Protein AF-A0A1G3LQ98-F1 (afdb_monomer)

Secondary structure (DSSP, 8-state):
----TT-EEEEEEEEEEEEEEEEETTEEEEEEEEEES-EEEE-STT--EEEEBSEEEEEEEEEEEEE--TTSPPEEEEEEEEE-TTS-EES---EEEEEHHHHHHHHT--SS---B--

Nearest PDB structures (foldseek):
  1q6w-assembly2_C  TM=4.750E-01  e=7.440E+00  Archaeoglobus fulgidus DSM 4304
  7shw-assembly2_B  TM=3.166E-01  e=9.141E+00  Mycolicibacterium smegmatis
  4gej-assembly10_J  TM=1.678E-01  e=1.854E+00  Homo sapiens

Mean predicted aligned error: 6.24 Å

Foldseek 3Di:
DDDDAFDKFKAKFFWAWDWDWDQDPVGIDIDIDIDTDWDWDQPDPVRDIDTEGQAIWIKIKTFHDWDDDPPDAIKTKIFIWIQGRVRDIDDDRDIDIDGPVVVVVVSVYDDDYPDYDD

Radius of gyration: 17.66 Å; Cα contacts (8 Å, |Δi|>4): 246; chains: 1; bounding box: 40×45×48 Å

Solvent-accessible surface area (backbone atoms only — not comparable to full-atom values): 6977 Å² total; per-residue (Å²): 136,88,87,50,73,71,41,72,48,78,26,66,30,48,17,28,75,41,82,45,75,44,83,50,97,94,42,77,45,76,44,80,42,79,42,83,39,70,44,81,42,77,77,49,98,86,72,45,71,42,62,41,30,73,42,59,23,30,40,36,39,35,29,67,41,76,48,66,61,81,93,52,76,43,34,36,29,28,30,50,35,37,25,42,65,89,65,54,72,45,71,67,79,52,83,44,76,44,43,54,70,58,50,53,50,61,66,73,34,74,91,81,66,97,45,73,69,128

Structure (mmCIF, N/CA/C/O backbone):
data_AF-A0A1G3LQ98-F1
#
_entry.id   AF-A0A1G3LQ98-F1
#
loop_
_atom_site.group_PDB
_atom_site.id
_atom_site.type_symbol
_atom_site.label_atom_id
_atom_site.label_alt_id
_atom_site.label_comp_id
_atom_site.label_asym_id
_atom_site.label_entity_id
_atom_site.label_seq_id
_atom_site.pdbx_PDB_ins_code
_atom_site.Cartn_x
_atom_site.Cartn_y
_atom_site.Cartn_z
_atom_site.occupancy
_atom_site.B_iso_or_equiv
_atom_site.auth_seq_id
_atom_site.auth_comp_id
_atom_site.auth_asym_id
_atom_site.auth_atom_id
_atom_site.pdbx_PDB_model_num
ATOM 1 N N . MET A 1 1 ? -15.353 8.752 2.590 1.00 75.81 1 MET A N 1
ATOM 2 C CA . MET A 1 1 ? -14.834 7.369 2.511 1.00 75.81 1 MET A CA 1
ATOM 3 C C . MET A 1 1 ? -15.235 6.606 3.763 1.00 75.81 1 MET A C 1
ATOM 5 O O . MET A 1 1 ? -14.922 7.065 4.858 1.00 75.81 1 MET A O 1
ATOM 9 N N . LYS A 1 2 ? -15.938 5.482 3.602 1.00 83.69 2 LYS A N 1
ATOM 10 C CA . LYS A 1 2 ? -16.321 4.582 4.698 1.00 83.69 2 LYS A CA 1
ATOM 11 C C . LYS A 1 2 ? -15.173 3.592 4.946 1.00 83.69 2 LYS A C 1
ATOM 13 O O . LYS A 1 2 ? -14.622 3.088 3.975 1.00 83.69 2 LYS A O 1
ATOM 18 N N . ILE A 1 3 ? -14.778 3.385 6.202 1.00 92.88 3 ILE A N 1
ATOM 19 C CA . ILE A 1 3 ? -13.747 2.409 6.601 1.00 92.88 3 ILE A CA 1
ATOM 20 C C . ILE A 1 3 ? -14.462 1.371 7.452 1.00 92.88 3 ILE A C 1
ATOM 22 O O . ILE A 1 3 ? -14.937 1.708 8.537 1.00 92.88 3 ILE A O 1
ATOM 26 N N . GLU A 1 4 ? -14.563 0.147 6.951 1.00 96.19 4 GLU A N 1
ATOM 27 C CA . GLU A 1 4 ? -15.300 -0.939 7.597 1.00 96.19 4 GLU A CA 1
ATOM 28 C C . GLU A 1 4 ? -14.446 -2.199 7.608 1.00 96.19 4 GLU A C 1
ATOM 30 O O . GLU A 1 4 ? -13.589 -2.387 6.750 1.00 96.19 4 GLU A O 1
ATOM 35 N N . ILE A 1 5 ? -14.662 -3.070 8.588 1.00 97.38 5 ILE A N 1
ATOM 36 C CA . ILE A 1 5 ? -13.963 -4.354 8.633 1.00 97.38 5 ILE A CA 1
ATOM 37 C C . ILE A 1 5 ? -14.351 -5.163 7.388 1.00 97.38 5 ILE A C 1
ATOM 39 O O . ILE A 1 5 ? -15.529 -5.271 7.057 1.00 97.38 5 ILE A O 1
ATOM 43 N N . GLY A 1 6 ? -13.355 -5.690 6.677 1.00 95.81 6 GLY A N 1
ATOM 44 C CA . GLY A 1 6 ? -13.527 -6.401 5.410 1.00 95.81 6 GLY A CA 1
ATOM 45 C C . GLY A 1 6 ? -13.576 -5.507 4.167 1.00 95.81 6 GLY A C 1
ATOM 46 O O . GLY A 1 6 ? -13.576 -6.035 3.055 1.00 95.81 6 GLY A O 1
ATOM 47 N N . SER A 1 7 ? -13.580 -4.172 4.300 1.00 96.44 7 SER A N 1
ATOM 48 C CA . SER A 1 7 ? -13.590 -3.292 3.127 1.00 96.44 7 SER A CA 1
ATOM 49 C C . SER A 1 7 ? -12.256 -3.338 2.377 1.00 96.44 7 SER A C 1
ATOM 51 O O . SER A 1 7 ? -11.177 -3.304 2.976 1.00 96.44 7 SER A O 1
ATOM 53 N N . ILE A 1 8 ? -12.331 -3.379 1.044 1.00 95.81 8 ILE A N 1
ATOM 54 C CA . ILE A 1 8 ? -11.167 -3.331 0.154 1.00 95.81 8 ILE A CA 1
ATOM 55 C C . ILE A 1 8 ? -11.149 -1.976 -0.544 1.00 95.81 8 ILE A C 1
ATOM 57 O O . ILE A 1 8 ? -12.082 -1.621 -1.261 1.00 95.81 8 ILE A O 1
ATOM 61 N N . HIS A 1 9 ? -10.064 -1.234 -0.364 1.00 95.50 9 HIS A N 1
ATOM 62 C CA . HIS A 1 9 ? -9.806 0.013 -1.068 1.00 95.50 9 HIS A CA 1
ATOM 63 C C . HIS A 1 9 ? -8.765 -0.241 -2.152 1.00 95.50 9 HIS A C 1
ATOM 65 O O . HIS A 1 9 ? -7.663 -0.701 -1.854 1.00 95.50 9 HIS A O 1
ATOM 71 N N . SER A 1 10 ? -9.125 0.044 -3.400 1.00 94.81 10 SER A N 1
ATOM 72 C CA . SER A 1 10 ? -8.225 -0.035 -4.547 1.00 94.81 10 SER A CA 1
ATOM 73 C C . SER A 1 10 ? -7.937 1.379 -5.024 1.00 94.81 10 SER A C 1
ATOM 75 O O . SER A 1 10 ? -8.869 2.108 -5.350 1.00 94.81 10 SER A O 1
ATOM 77 N N . ILE A 1 11 ? -6.668 1.763 -5.030 1.00 94.62 11 ILE A N 1
ATOM 78 C CA . ILE A 1 11 ? -6.227 3.133 -5.290 1.00 94.62 11 ILE A CA 1
ATOM 79 C C . ILE A 1 11 ? -5.206 3.105 -6.413 1.00 94.62 11 ILE A C 1
ATOM 81 O O . ILE A 1 11 ? -4.293 2.287 -6.354 1.00 94.62 11 ILE A O 1
ATOM 85 N N . GLU A 1 12 ? -5.354 3.970 -7.412 1.00 93.88 12 GLU A N 1
ATOM 86 C CA . GLU A 1 12 ? -4.346 4.128 -8.462 1.00 93.88 12 GLU A CA 1
ATOM 87 C C . GLU A 1 12 ? -2.999 4.513 -7.841 1.00 93.88 12 GLU A C 1
ATOM 89 O O . GLU A 1 12 ? -2.932 5.316 -6.903 1.00 93.88 12 GLU A O 1
ATOM 94 N N . TYR A 1 13 ? -1.931 3.867 -8.298 1.00 93.62 13 TYR A N 1
ATOM 95 C CA . TYR A 1 13 ? -0.610 4.027 -7.709 1.00 93.62 13 TYR A CA 1
ATOM 96 C C . TYR A 1 13 ? 0.475 3.972 -8.788 1.00 93.62 13 TYR A C 1
ATOM 98 O O . TYR A 1 13 ? 0.360 3.144 -9.696 1.00 93.62 13 TYR A O 1
ATOM 106 N N . PRO A 1 14 ? 1.519 4.814 -8.697 1.00 93.88 14 PRO A N 1
ATOM 107 C CA . PRO A 1 14 ? 2.613 4.807 -9.658 1.00 93.88 14 PRO A CA 1
ATOM 108 C C . PRO A 1 14 ? 3.518 3.587 -9.480 1.00 93.88 14 PRO A C 1
ATOM 110 O O . PRO A 1 14 ? 3.705 3.094 -8.364 1.00 93.88 14 PRO A O 1
ATOM 113 N N . PHE A 1 15 ? 4.092 3.113 -10.579 1.00 93.56 15 PHE A N 1
ATOM 114 C CA . PHE A 1 15 ? 5.098 2.061 -10.591 1.00 93.56 15 PHE A CA 1
ATOM 115 C C . PHE A 1 15 ? 6.267 2.460 -11.482 1.00 93.56 15 PHE A C 1
ATOM 117 O O . PHE A 1 15 ? 6.105 3.170 -12.477 1.00 93.56 15 PHE A O 1
ATOM 124 N N . VAL A 1 16 ? 7.437 1.942 -11.131 1.00 93.38 16 VAL A N 1
ATOM 125 C CA . VAL A 1 16 ? 8.639 1.988 -11.961 1.00 93.38 16 VAL A CA 1
ATOM 126 C C . VAL A 1 16 ? 9.054 0.577 -12.344 1.00 93.38 16 VAL A C 1
ATOM 128 O O . VAL A 1 16 ? 8.852 -0.369 -11.576 1.00 93.38 16 VAL A O 1
ATOM 131 N N . LEU A 1 17 ? 9.605 0.443 -13.542 1.00 92.56 17 LEU A N 1
ATOM 132 C CA . LEU A 1 17 ? 10.110 -0.807 -14.077 1.00 92.56 17 LEU A CA 1
ATOM 133 C C . LEU A 1 17 ? 11.610 -0.874 -13.800 1.00 92.56 17 LEU A C 1
ATOM 135 O O . LEU A 1 17 ? 12.390 -0.077 -14.323 1.00 92.56 17 LEU A O 1
ATOM 139 N N . GLU A 1 18 ? 12.011 -1.822 -12.962 1.00 91.00 18 GLU A N 1
ATOM 140 C CA . GLU A 1 18 ? 13.402 -1.999 -12.550 1.00 91.00 18 GLU A CA 1
ATOM 141 C C . GLU A 1 18 ? 13.908 -3.382 -12.948 1.00 91.00 18 GLU A C 1
ATOM 143 O O . GLU A 1 18 ? 13.159 -4.362 -12.971 1.00 91.00 18 GLU A O 1
ATOM 148 N N . ASP A 1 19 ? 15.197 -3.451 -13.267 1.00 90.69 19 ASP A N 1
ATOM 149 C CA . ASP A 1 19 ? 15.880 -4.716 -13.489 1.00 90.69 19 ASP A CA 1
ATOM 150 C C . ASP A 1 19 ? 16.137 -5.377 -12.129 1.00 90.69 19 ASP A C 1
ATOM 152 O O . ASP A 1 19 ? 16.702 -4.776 -11.212 1.00 90.69 19 ASP A O 1
ATOM 156 N N . TYR A 1 20 ? 15.699 -6.623 -11.987 1.00 85.81 20 TYR A N 1
ATOM 157 C CA . TYR A 1 20 ? 15.882 -7.434 -10.796 1.00 85.81 20 TYR A CA 1
ATOM 158 C C . TYR A 1 20 ? 16.667 -8.687 -11.151 1.00 85.81 20 TYR A C 1
ATOM 160 O O . TYR A 1 20 ? 16.261 -9.478 -12.002 1.00 85.81 20 TYR A O 1
ATOM 168 N N . THR A 1 21 ? 17.806 -8.856 -10.486 1.00 87.44 21 THR A N 1
ATOM 169 C CA . THR A 1 21 ? 18.668 -10.019 -10.669 1.00 87.44 21 THR A CA 1
ATOM 170 C C . THR A 1 21 ? 18.324 -11.081 -9.635 1.00 87.44 21 THR A C 1
ATOM 172 O O . THR A 1 21 ? 18.468 -10.876 -8.428 1.00 87.44 21 THR A O 1
ATOM 175 N N . LEU A 1 22 ? 17.874 -12.227 -10.127 1.00 83.50 22 LEU A N 1
ATOM 176 C CA . LEU A 1 22 ? 17.699 -13.463 -9.383 1.00 83.50 22 LEU A CA 1
ATOM 177 C C . LEU A 1 22 ? 19.001 -14.263 -9.457 1.00 83.50 22 LEU A C 1
ATOM 179 O O . LEU A 1 22 ? 19.568 -14.420 -10.534 1.00 83.50 22 LEU A O 1
ATOM 183 N N . CYS A 1 23 ? 19.480 -14.771 -8.325 1.00 83.56 23 CYS A N 1
ATOM 184 C CA . CYS A 1 23 ? 20.543 -15.773 -8.322 1.00 83.56 23 CYS A CA 1
ATOM 185 C C . CYS A 1 23 ? 19.892 -17.154 -8.342 1.00 83.56 23 CYS A C 1
ATOM 187 O O . CYS A 1 23 ? 19.345 -17.579 -7.324 1.00 83.56 23 CYS A O 1
ATOM 189 N N . GLU A 1 24 ? 19.938 -17.820 -9.491 1.00 83.12 24 GLU A N 1
ATOM 190 C CA . GLU A 1 24 ? 19.506 -19.208 -9.650 1.00 83.12 24 GLU A CA 1
ATOM 191 C C . GLU A 1 24 ? 20.727 -20.137 -9.706 1.00 83.12 24 GLU A C 1
ATOM 193 O O . GLU A 1 24 ? 21.870 -19.679 -9.803 1.00 83.12 24 GLU A O 1
ATOM 198 N N . ASP A 1 25 ? 20.499 -21.450 -9.631 1.00 82.81 25 ASP A N 1
ATOM 199 C CA . ASP A 1 25 ? 21.575 -22.451 -9.598 1.00 82.81 25 ASP A CA 1
ATOM 200 C C . ASP A 1 25 ? 22.421 -22.461 -10.891 1.00 82.81 25 ASP A C 1
ATOM 202 O O . ASP A 1 25 ? 23.600 -22.811 -10.861 1.00 82.81 25 ASP A O 1
ATOM 206 N N . GLU A 1 26 ? 21.848 -22.023 -12.019 1.00 83.19 26 GLU A N 1
ATOM 207 C CA . GLU A 1 26 ? 22.526 -21.898 -13.322 1.00 83.19 26 GLU A CA 1
ATOM 208 C C . GLU A 1 26 ? 23.276 -20.560 -13.500 1.00 83.19 26 GLU A C 1
ATOM 210 O O . GLU A 1 26 ? 23.968 -20.359 -14.500 1.00 83.19 26 GLU A O 1
ATOM 215 N N . GLY A 1 27 ? 23.177 -19.650 -12.524 1.00 84.06 27 GLY A N 1
ATOM 216 C CA . GLY A 1 27 ? 23.790 -18.323 -12.548 1.00 84.06 27 GLY A CA 1
ATOM 217 C C . GLY A 1 27 ? 22.785 -17.177 -12.367 1.00 84.06 27 GLY A C 1
ATOM 218 O O . GLY A 1 27 ? 21.593 -17.397 -12.144 1.00 84.06 27 GLY A O 1
ATOM 219 N N . PRO A 1 28 ? 23.255 -15.917 -12.414 1.00 85.75 28 PRO A N 1
ATOM 220 C CA . PRO A 1 28 ? 22.390 -14.756 -12.258 1.00 85.75 28 PRO A CA 1
ATOM 221 C C . PRO A 1 28 ? 21.510 -14.539 -13.498 1.00 85.75 28 PRO A C 1
ATOM 223 O O . PRO A 1 28 ? 22.012 -14.382 -14.611 1.00 85.75 28 PRO A O 1
ATOM 226 N N . PHE A 1 29 ? 20.199 -14.460 -13.287 1.00 85.75 29 PHE A N 1
ATOM 227 C CA . PHE A 1 29 ? 19.199 -14.129 -14.297 1.00 85.75 29 PHE A CA 1
ATOM 228 C C . PHE A 1 29 ? 18.586 -12.760 -13.993 1.00 85.75 29 PHE A C 1
ATOM 230 O O . PH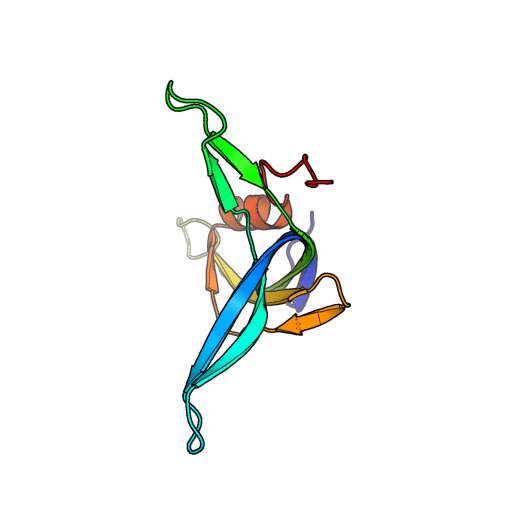E A 1 29 ? 18.086 -12.527 -12.894 1.00 85.75 29 PHE A O 1
ATOM 237 N N . THR A 1 30 ? 18.608 -11.842 -14.960 1.00 88.62 30 THR A N 1
ATOM 238 C CA . THR A 1 30 ? 18.020 -10.503 -14.804 1.00 88.62 30 THR A CA 1
ATOM 239 C C . THR A 1 30 ? 16.686 -10.426 -15.532 1.00 88.62 30 THR A C 1
ATOM 241 O O . THR A 1 30 ? 16.618 -10.654 -16.739 1.00 88.62 30 THR A O 1
ATOM 244 N N . CYS A 1 31 ? 15.629 -10.054 -14.811 1.00 87.56 31 CYS A N 1
ATOM 245 C CA . CYS A 1 31 ? 14.300 -9.817 -15.363 1.00 87.56 31 CYS A CA 1
ATOM 246 C C . CYS A 1 31 ? 13.771 -8.435 -14.974 1.00 87.56 31 CYS A C 1
ATOM 248 O O . CYS A 1 31 ? 14.196 -7.846 -13.983 1.00 87.56 31 CYS A O 1
ATOM 250 N N . LYS A 1 32 ? 12.820 -7.910 -15.751 1.00 89.94 32 LYS A N 1
ATOM 251 C CA . LYS A 1 32 ? 12.142 -6.655 -15.414 1.00 89.94 32 LYS A CA 1
ATOM 252 C C . LYS A 1 32 ? 11.016 -6.913 -14.421 1.00 89.94 32 LYS A C 1
ATOM 254 O O . LYS A 1 32 ? 10.204 -7.812 -14.633 1.00 89.94 32 LYS A O 1
ATOM 259 N N . THR A 1 33 ? 10.944 -6.110 -13.365 1.00 91.44 33 THR A N 1
ATOM 260 C CA . THR A 1 33 ? 9.900 -6.197 -12.342 1.00 91.44 33 THR A CA 1
ATOM 261 C C . THR A 1 33 ? 9.331 -4.828 -12.000 1.00 91.44 33 THR A C 1
ATOM 263 O O . THR A 1 33 ? 10.021 -3.809 -12.058 1.00 91.44 33 THR A O 1
ATOM 266 N N . TRP A 1 34 ? 8.058 -4.804 -11.616 1.00 93.75 34 TRP A N 1
ATOM 267 C CA . TRP A 1 34 ? 7.390 -3.584 -11.188 1.00 93.75 34 TRP A CA 1
ATOM 268 C C . TRP A 1 34 ? 7.633 -3.311 -9.712 1.00 93.75 34 TRP A C 1
ATOM 270 O O . TRP A 1 34 ? 7.253 -4.096 -8.837 1.00 93.75 34 TRP A O 1
ATOM 280 N N . ARG A 1 35 ? 8.187 -2.137 -9.416 1.00 92.56 35 ARG A N 1
ATOM 281 C CA . ARG A 1 35 ? 8.298 -1.614 -8.056 1.00 92.56 35 ARG A CA 1
ATOM 282 C C . ARG A 1 35 ? 7.247 -0.520 -7.836 1.00 92.56 35 ARG A C 1
ATOM 284 O O . ARG A 1 35 ? 7.213 0.441 -8.601 1.00 92.56 35 ARG A O 1
ATOM 291 N N . PRO A 1 36 ? 6.407 -0.609 -6.787 1.00 92.69 36 PRO A N 1
ATOM 292 C CA . PRO A 1 36 ? 5.497 0.476 -6.438 1.00 92.69 36 PRO A CA 1
ATOM 293 C C . PRO A 1 36 ? 6.273 1.739 -6.046 1.00 92.69 36 PRO A C 1
ATOM 295 O O . PRO A 1 36 ? 7.171 1.681 -5.200 1.00 92.69 36 PRO A O 1
ATOM 298 N N . GLY A 1 37 ? 5.875 2.884 -6.594 1.00 91.44 37 GLY A N 1
ATOM 299 C CA . GLY A 1 37 ? 6.432 4.198 -6.293 1.00 91.44 37 GLY A CA 1
ATOM 300 C C . GLY A 1 37 ? 6.926 4.933 -7.534 1.00 91.44 37 GLY A C 1
ATOM 301 O O . GLY A 1 37 ? 6.536 4.623 -8.655 1.00 91.44 37 GLY A O 1
ATOM 302 N N . VAL A 1 38 ? 7.784 5.921 -7.291 1.00 90.81 38 VAL A N 1
ATOM 303 C CA . VAL A 1 38 ? 8.427 6.757 -8.312 1.00 90.81 38 VAL A CA 1
ATOM 304 C C . VAL A 1 38 ? 9.946 6.593 -8.233 1.00 90.81 38 VAL A C 1
ATOM 306 O O . VAL A 1 38 ? 10.488 6.119 -7.221 1.00 90.81 38 VAL A O 1
ATOM 309 N N . ARG A 1 39 ? 10.638 7.002 -9.292 1.00 88.81 39 ARG A N 1
ATOM 310 C CA . ARG A 1 39 ? 12.093 7.170 -9.332 1.00 88.81 39 ARG A CA 1
ATOM 311 C C . ARG A 1 39 ? 12.403 8.657 -9.423 1.00 88.81 39 ARG A C 1
ATOM 313 O O . ARG A 1 39 ? 11.722 9.380 -10.136 1.00 88.81 39 ARG A O 1
ATOM 320 N N . TYR A 1 40 ? 13.412 9.091 -8.683 1.00 86.00 40 TYR A N 1
ATOM 321 C CA . TYR A 1 40 ? 13.886 10.466 -8.720 1.00 86.00 40 TYR A CA 1
ATOM 322 C C . TYR A 1 40 ? 15.023 10.570 -9.734 1.00 86.00 40 TYR A C 1
ATOM 324 O O . TYR A 1 40 ? 16.009 9.843 -9.609 1.00 86.00 40 TYR A O 1
ATOM 332 N N . GLU A 1 41 ? 14.883 11.444 -10.725 1.00 85.50 41 GLU A N 1
ATOM 333 C CA . GLU A 1 41 ? 15.915 11.721 -11.724 1.00 85.50 41 GLU A CA 1
ATOM 334 C C . GLU A 1 41 ? 16.394 13.163 -11.584 1.00 85.50 41 GLU A C 1
ATOM 336 O O . GLU A 1 41 ? 15.603 14.082 -11.385 1.00 85.50 41 GLU A O 1
ATOM 341 N N . GLN A 1 42 ? 17.709 13.359 -11.656 1.00 84.69 42 GLN A N 1
ATOM 342 C CA . GLN A 1 42 ? 18.286 14.695 -11.663 1.00 84.69 42 GLN A CA 1
ATOM 343 C C . GLN A 1 42 ? 18.093 15.303 -13.055 1.00 84.69 42 GLN A C 1
ATOM 345 O O . GLN A 1 42 ? 18.576 14.747 -14.040 1.00 84.69 42 GLN A O 1
ATOM 350 N N . VAL A 1 43 ? 17.391 16.432 -13.124 1.00 84.56 43 VAL A N 1
ATOM 351 C CA . VAL A 1 43 ? 17.029 17.093 -14.391 1.00 84.56 43 VAL A CA 1
ATOM 352 C C . VAL A 1 43 ? 17.938 18.268 -14.740 1.00 84.56 43 VAL A C 1
ATOM 354 O O . VAL A 1 43 ? 17.967 18.705 -15.887 1.00 84.56 43 VAL A O 1
ATOM 357 N N . ASP A 1 44 ? 18.722 18.762 -13.781 1.00 81.25 44 ASP A N 1
ATOM 358 C CA . ASP A 1 44 ? 19.692 19.826 -14.017 1.00 81.25 44 ASP A CA 1
ATOM 359 C C . ASP A 1 44 ? 20.935 19.713 -13.117 1.00 81.25 44 ASP A C 1
ATOM 361 O O . ASP A 1 44 ? 20.975 18.987 -12.122 1.00 81.25 44 ASP A O 1
ATOM 365 N N . ASN A 1 45 ? 21.975 20.477 -13.456 1.00 83.25 45 ASN A N 1
ATOM 366 C CA . ASN A 1 45 ? 23.221 20.541 -12.685 1.00 83.25 45 ASN A CA 1
ATOM 367 C C . ASN A 1 45 ? 23.125 21.419 -11.419 1.00 83.25 45 ASN A C 1
ATOM 369 O O . ASN A 1 45 ? 24.117 21.561 -10.707 1.00 83.25 45 ASN A O 1
ATOM 373 N N . PHE A 1 46 ? 21.963 22.012 -11.136 1.00 81.56 46 PHE A N 1
ATOM 374 C CA . PHE A 1 46 ? 21.707 22.878 -9.980 1.00 81.56 46 PHE A CA 1
ATOM 375 C C . PHE A 1 46 ? 20.949 22.160 -8.850 1.00 81.56 46 PHE A C 1
ATOM 377 O O . PHE A 1 46 ? 20.674 22.765 -7.815 1.00 81.56 46 PHE A O 1
ATOM 384 N N . GLY A 1 47 ? 20.664 20.865 -9.017 1.00 78.12 47 GLY A N 1
ATOM 385 C CA . GLY A 1 47 ? 20.005 20.028 -8.016 1.00 78.12 47 GLY A CA 1
ATOM 386 C C . GLY A 1 47 ? 18.492 19.908 -8.197 1.00 78.12 47 GLY A C 1
ATOM 387 O O . GLY A 1 47 ? 17.815 19.453 -7.275 1.00 78.12 47 GLY A O 1
ATOM 388 N N . GLY A 1 48 ? 17.956 20.292 -9.356 1.00 82.88 48 GLY A N 1
ATOM 389 C CA . GLY A 1 48 ? 16.597 19.970 -9.767 1.00 82.88 48 GLY A CA 1
ATOM 390 C C . GLY A 1 48 ? 16.410 18.457 -9.852 1.00 82.88 48 GLY A C 1
ATOM 391 O O . GLY A 1 48 ? 17.194 17.750 -10.491 1.00 82.88 48 GLY A O 1
ATOM 392 N N . VAL A 1 49 ? 15.370 17.962 -9.185 1.00 81.50 49 VAL A N 1
ATOM 393 C CA . VAL A 1 49 ? 14.999 16.546 -9.158 1.00 81.50 49 VAL A CA 1
ATOM 394 C C . VAL A 1 49 ? 13.551 16.423 -9.587 1.00 81.50 49 VAL A C 1
ATOM 396 O O . VAL A 1 49 ? 12.688 17.108 -9.039 1.00 81.50 49 VAL A O 1
ATOM 399 N N . ASP A 1 50 ? 13.304 15.514 -10.516 1.00 84.81 50 ASP A N 1
ATOM 400 C CA . ASP A 1 50 ? 11.978 15.202 -11.020 1.00 84.81 50 ASP A CA 1
ATOM 401 C C . ASP A 1 50 ? 11.584 13.758 -10.692 1.00 84.81 50 ASP A C 1
ATOM 403 O O . ASP A 1 50 ? 12.431 12.916 -10.372 1.00 84.81 50 ASP A O 1
ATOM 407 N N . THR A 1 51 ? 10.286 13.472 -10.712 1.00 85.00 51 THR A N 1
ATOM 408 C CA . THR A 1 51 ? 9.728 12.149 -10.433 1.00 85.00 51 THR A CA 1
ATOM 409 C C . THR A 1 51 ? 9.279 11.470 -11.713 1.00 85.00 51 THR A C 1
ATOM 411 O O . THR A 1 51 ? 8.305 11.892 -12.322 1.00 85.00 51 THR A O 1
ATOM 414 N N . LYS A 1 52 ? 9.911 10.346 -12.056 1.00 86.44 52 LYS A N 1
ATOM 415 C CA . LYS A 1 52 ? 9.477 9.475 -13.149 1.00 86.44 52 LYS A CA 1
ATOM 416 C C . LYS A 1 52 ? 8.665 8.280 -12.681 1.00 86.44 52 LYS A C 1
ATOM 418 O O . LYS A 1 52 ? 8.958 7.667 -11.644 1.00 86.44 52 LYS A O 1
ATOM 423 N N . ILE A 1 53 ? 7.711 7.907 -13.530 1.00 90.31 53 ILE A N 1
ATOM 424 C CA . ILE A 1 53 ? 6.957 6.657 -13.464 1.00 90.31 53 ILE A CA 1
ATOM 425 C C . ILE A 1 53 ? 6.988 5.960 -14.823 1.00 90.31 53 ILE A C 1
ATOM 427 O O . ILE A 1 53 ? 6.978 6.621 -15.857 1.00 90.31 53 ILE A O 1
ATOM 431 N N . ASP A 1 54 ? 6.992 4.630 -14.807 1.00 91.81 54 ASP A N 1
ATOM 432 C CA . ASP A 1 54 ? 6.971 3.802 -16.021 1.00 91.81 54 ASP A CA 1
ATOM 433 C C . ASP A 1 54 ? 5.576 3.189 -16.262 1.00 91.81 54 ASP A C 1
ATOM 435 O O . ASP A 1 54 ? 5.290 2.646 -17.327 1.00 91.81 54 ASP A O 1
ATOM 439 N N . GLY A 1 55 ? 4.679 3.254 -15.271 1.00 91.50 55 GLY A N 1
ATOM 440 C CA . GLY A 1 55 ? 3.312 2.766 -15.408 1.00 91.50 55 GLY A CA 1
ATOM 441 C C . GLY A 1 55 ? 2.425 3.063 -14.204 1.00 91.50 55 GLY A C 1
ATOM 442 O O . GLY A 1 55 ? 2.887 3.466 -13.134 1.00 91.50 55 GLY A O 1
ATOM 443 N N . LYS A 1 56 ? 1.121 2.835 -14.377 1.00 93.56 56 LYS A N 1
ATOM 444 C CA . LYS A 1 56 ? 0.118 2.980 -13.317 1.00 93.56 56 LYS A CA 1
ATOM 445 C C . LYS A 1 56 ? -0.510 1.636 -13.008 1.00 93.56 56 LYS A C 1
ATOM 447 O O . LYS A 1 56 ? -1.051 0.981 -13.891 1.00 93.56 56 LYS A O 1
ATOM 452 N N . GLY A 1 57 ? -0.460 1.252 -11.744 1.00 94.56 57 GLY A N 1
ATOM 453 C CA . GLY A 1 57 ? -1.129 0.072 -11.219 1.00 94.56 57 GLY A CA 1
ATOM 454 C C . GLY A 1 57 ? -2.064 0.467 -10.085 1.00 94.56 57 GLY A C 1
ATOM 455 O O . GLY A 1 57 ? -2.574 1.590 -10.032 1.00 94.56 57 GLY A O 1
ATOM 456 N N . LYS A 1 58 ? -2.291 -0.445 -9.140 1.00 95.62 58 LYS A N 1
ATOM 457 C CA . LYS A 1 58 ? -3.142 -0.179 -7.977 1.00 95.62 58 LYS A CA 1
ATOM 458 C C . LYS A 1 58 ? -2.513 -0.649 -6.675 1.00 95.62 58 LYS A C 1
ATOM 460 O O . LYS A 1 58 ? -1.969 -1.745 -6.572 1.00 95.62 58 LYS A O 1
ATOM 465 N N . MET A 1 59 ? -2.681 0.158 -5.636 1.00 95.50 59 MET A N 1
ATOM 466 C CA . MET A 1 59 ? -2.545 -0.258 -4.248 1.00 95.50 59 MET A CA 1
ATOM 467 C C . MET A 1 59 ? -3.876 -0.838 -3.770 1.00 95.50 59 MET A C 1
ATOM 469 O O . MET A 1 59 ? -4.904 -0.165 -3.825 1.00 95.50 59 MET A O 1
ATOM 473 N N . ARG A 1 60 ? -3.861 -2.066 -3.251 1.00 95.56 60 ARG A N 1
ATOM 474 C CA . ARG A 1 60 ? -5.012 -2.707 -2.605 1.00 95.56 60 ARG A CA 1
ATOM 475 C C . ARG A 1 60 ? -4.808 -2.753 -1.097 1.00 95.56 60 ARG A C 1
ATOM 477 O O . ARG A 1 60 ? -3.886 -3.406 -0.611 1.00 95.56 60 ARG A O 1
ATOM 484 N N . LEU A 1 61 ? -5.690 -2.087 -0.359 1.00 96.56 61 LEU A N 1
ATOM 485 C CA . LEU A 1 61 ? -5.721 -2.072 1.101 1.00 96.56 61 LEU A CA 1
ATOM 486 C C . LEU A 1 61 ? -6.978 -2.790 1.588 1.00 96.56 61 LEU A C 1
ATOM 488 O O . LEU A 1 61 ? -8.083 -2.318 1.331 1.00 96.56 61 LEU A O 1
ATOM 492 N N . THR A 1 62 ? -6.818 -3.901 2.302 1.00 96.88 62 THR A N 1
ATOM 493 C CA . THR A 1 62 ? -7.949 -4.644 2.883 1.00 96.88 62 THR A CA 1
ATOM 494 C C . THR A 1 62 ? -7.980 -4.411 4.380 1.00 96.88 62 THR A C 1
ATOM 496 O O . THR A 1 62 ? -7.020 -4.756 5.067 1.00 96.88 62 THR A O 1
ATOM 499 N N . VAL A 1 63 ? -9.056 -3.822 4.894 1.00 97.81 63 VAL A N 1
ATOM 500 C CA . VAL A 1 63 ? -9.220 -3.571 6.330 1.00 97.81 63 VAL A CA 1
ATOM 501 C C . VAL A 1 63 ? -9.527 -4.889 7.034 1.00 97.81 63 VAL A C 1
ATOM 503 O O . VAL A 1 63 ? -10.521 -5.545 6.738 1.00 97.81 63 VAL A O 1
ATOM 506 N N . VAL A 1 64 ? -8.665 -5.272 7.970 1.00 97.81 64 VAL A N 1
ATOM 507 C CA . VAL A 1 64 ? -8.771 -6.516 8.743 1.00 97.81 64 VAL A CA 1
ATOM 508 C C . VAL A 1 64 ? -9.481 -6.279 10.070 1.00 97.81 64 VAL A C 1
ATOM 510 O O . VAL A 1 64 ? -10.299 -7.097 10.465 1.00 97.81 64 VAL A O 1
ATOM 513 N N . ASP A 1 65 ? -9.185 -5.170 10.750 1.00 98.12 65 ASP A N 1
ATOM 514 C CA . ASP A 1 65 ? -9.806 -4.829 12.032 1.00 98.12 65 ASP A CA 1
ATOM 515 C C . ASP A 1 65 ? -9.742 -3.316 12.301 1.00 98.12 65 ASP A C 1
ATOM 517 O O . ASP A 1 65 ? -8.907 -2.588 11.748 1.00 98.12 65 ASP A O 1
ATOM 521 N N . ILE A 1 66 ? -10.632 -2.832 13.163 1.00 97.69 66 ILE A N 1
ATOM 522 C CA . ILE A 1 66 ? -10.721 -1.439 13.587 1.00 97.69 66 ILE A CA 1
ATOM 523 C C . ILE A 1 66 ? -10.837 -1.397 15.107 1.00 97.69 66 ILE A C 1
ATOM 525 O O . ILE A 1 66 ? -11.862 -1.749 15.681 1.00 97.69 66 ILE A O 1
ATOM 529 N N . HIS A 1 67 ? -9.815 -0.853 15.763 1.00 97.38 67 HIS A N 1
ATOM 530 C CA . HIS A 1 67 ? -9.755 -0.814 17.218 1.00 97.38 67 HIS A CA 1
ATOM 531 C C . HIS A 1 67 ? -9.649 0.616 17.754 1.00 97.38 67 HIS A C 1
ATOM 533 O O . HIS A 1 67 ? -8.816 1.409 17.311 1.00 97.38 67 HIS A O 1
ATOM 539 N N . LYS A 1 68 ? -10.464 0.961 18.756 1.00 96.44 68 LYS A N 1
ATOM 540 C CA . LYS A 1 68 ? -10.418 2.251 19.463 1.00 96.44 68 LYS A CA 1
ATOM 541 C C . LYS A 1 68 ? -10.134 2.006 20.955 1.00 96.44 68 LYS A C 1
ATOM 543 O O . LYS A 1 68 ? -11.075 1.798 21.716 1.00 96.44 68 LYS A O 1
ATOM 548 N N . PRO A 1 69 ? -8.860 2.053 21.392 1.00 94.12 69 PRO A N 1
ATOM 549 C CA . PRO A 1 69 ? -8.519 1.821 22.790 1.00 94.12 69 PRO A CA 1
ATOM 550 C C . PRO A 1 69 ? -8.747 3.089 23.615 1.00 94.12 69 PRO A C 1
ATOM 552 O O . PRO A 1 69 ? -7.926 4.007 23.586 1.00 94.12 69 PRO A O 1
ATOM 555 N N . GLY A 1 70 ? -9.859 3.150 24.353 1.00 95.44 70 GLY A N 1
ATOM 556 C CA . GLY A 1 70 ? -10.168 4.235 25.292 1.00 95.44 70 GLY A CA 1
ATOM 557 C C . GLY A 1 70 ? -9.887 5.634 24.724 1.00 95.44 70 GLY A C 1
ATOM 558 O O . GLY A 1 70 ? -10.432 6.030 23.690 1.00 95.44 70 GLY A O 1
ATO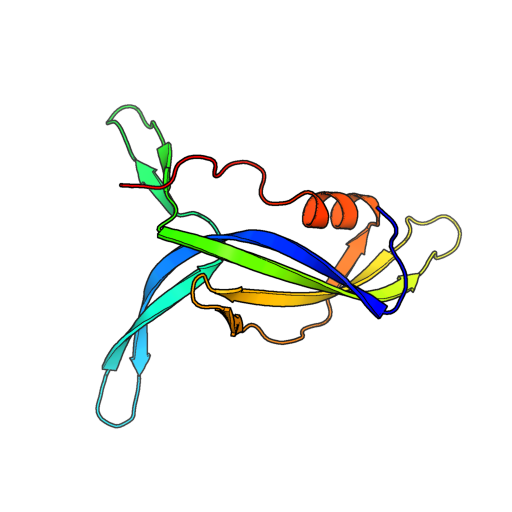M 559 N N . LYS A 1 71 ? -8.986 6.377 25.382 1.00 96.19 71 LYS A N 1
ATOM 560 C CA . LYS A 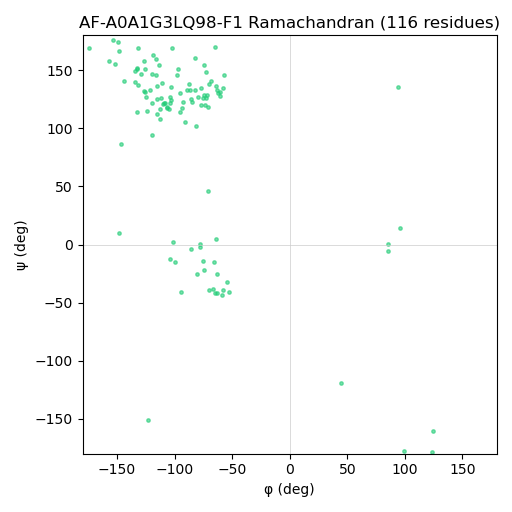1 71 ? -8.612 7.749 24.994 1.00 96.19 71 LYS A CA 1
ATOM 561 C C . LYS A 1 71 ? -7.702 7.855 23.760 1.00 96.19 71 LYS A C 1
ATOM 563 O O . LYS A 1 71 ? -7.549 8.942 23.210 1.00 96.19 71 LYS A O 1
ATOM 568 N N . PHE A 1 72 ? -7.086 6.767 23.304 1.00 96.12 72 PHE A N 1
ATOM 569 C CA . PHE A 1 72 ? -6.069 6.802 22.247 1.00 96.12 72 PHE A CA 1
ATOM 570 C C . PHE A 1 72 ? -6.677 6.852 20.837 1.00 96.12 72 PHE A C 1
ATOM 572 O O . PHE A 1 72 ? -7.841 6.494 20.656 1.00 96.12 72 PHE A O 1
ATOM 579 N N . PRO A 1 73 ? -5.931 7.282 19.801 1.00 96.12 73 PRO A N 1
ATOM 580 C CA . PRO A 1 73 ? -6.436 7.317 18.429 1.00 96.12 73 PRO A CA 1
ATOM 581 C C . PRO A 1 73 ? -6.917 5.950 17.927 1.00 96.12 73 PRO A C 1
ATOM 583 O O . PRO A 1 73 ? -6.321 4.920 18.240 1.00 96.12 73 PRO A O 1
ATOM 586 N N . LYS A 1 74 ? -7.967 5.960 17.096 1.00 97.31 74 LYS A N 1
ATOM 587 C CA . LYS A 1 74 ? -8.469 4.757 16.420 1.00 97.31 74 LYS A CA 1
ATOM 588 C C . LYS A 1 74 ? -7.372 4.167 15.529 1.00 97.31 74 LYS A C 1
ATOM 590 O O . LYS A 1 74 ? -6.743 4.897 14.752 1.00 97.31 74 LYS A O 1
ATOM 595 N N . ARG A 1 75 ? -7.152 2.862 15.657 1.00 97.50 75 ARG A N 1
ATOM 596 C CA . ARG A 1 75 ? -6.198 2.066 14.890 1.00 97.50 75 ARG A CA 1
ATOM 597 C C . ARG A 1 75 ? -6.926 1.261 13.829 1.00 97.50 75 ARG A C 1
ATOM 599 O O . ARG A 1 75 ? -7.962 0.667 14.108 1.00 97.50 75 ARG A O 1
ATOM 606 N N . ILE A 1 76 ? -6.365 1.265 12.630 1.00 98.25 76 ILE A N 1
ATOM 607 C CA . ILE A 1 76 ? -6.817 0.457 11.503 1.00 98.25 76 ILE A CA 1
ATOM 608 C C . ILE A 1 76 ? -5.761 -0.611 11.274 1.00 98.25 76 ILE A C 1
ATOM 610 O O . ILE A 1 76 ? -4.593 -0.276 11.050 1.00 98.25 76 ILE A O 1
ATOM 614 N N . PHE A 1 77 ? -6.178 -1.867 11.340 1.00 98.31 77 PHE A N 1
ATOM 615 C CA . PHE A 1 77 ? -5.388 -3.015 10.932 1.00 98.31 77 PHE A CA 1
ATOM 616 C C . PHE A 1 77 ? -5.770 -3.366 9.502 1.00 98.31 77 PHE A C 1
ATOM 618 O O . PHE A 1 77 ? -6.954 -3.443 9.179 1.00 98.31 77 PHE A O 1
ATOM 625 N N . PHE A 1 78 ? -4.790 -3.544 8.625 1.00 97.94 78 PHE A N 1
ATOM 626 C CA . PHE A 1 78 ? -5.048 -3.790 7.209 1.00 97.94 78 PHE A CA 1
ATOM 627 C C . PHE A 1 78 ? -3.929 -4.604 6.566 1.00 97.94 78 PHE A C 1
ATOM 629 O O . PHE A 1 78 ? -2.790 -4.565 7.024 1.00 97.94 78 PHE A O 1
ATOM 636 N N . THR A 1 79 ? -4.228 -5.312 5.483 1.00 97.62 79 THR A N 1
ATOM 637 C CA . THR A 1 79 ? -3.204 -5.862 4.586 1.00 97.62 79 THR A CA 1
ATOM 638 C C . THR A 1 79 ? -3.003 -4.933 3.399 1.00 97.62 79 THR A C 1
ATOM 640 O O . THR A 1 79 ? -3.916 -4.205 2.999 1.00 97.62 79 THR A O 1
ATOM 643 N N . ARG A 1 80 ? -1.791 -4.938 2.838 1.00 96.06 80 ARG A N 1
ATOM 644 C CA . ARG A 1 80 ? -1.450 -4.163 1.645 1.00 96.06 80 ARG A CA 1
ATOM 645 C C . ARG A 1 80 ? -0.873 -5.069 0.572 1.00 96.06 80 ARG A C 1
ATOM 647 O O . ARG A 1 80 ? 0.103 -5.770 0.817 1.00 96.06 80 ARG A O 1
ATOM 654 N N . GLN A 1 81 ? -1.462 -4.998 -0.610 1.00 96.00 81 GLN A N 1
ATOM 655 C CA . GLN A 1 81 ? -1.012 -5.680 -1.816 1.00 96.00 81 GLN A CA 1
ATOM 656 C C . GLN A 1 81 ? -0.984 -4.695 -2.981 1.00 96.00 81 GLN A C 1
ATOM 658 O O . GLN A 1 81 ? -1.510 -3.583 -2.885 1.00 96.00 81 GLN A O 1
ATOM 663 N N . TRP A 1 82 ? -0.377 -5.121 -4.076 1.00 95.44 82 TRP A N 1
ATOM 664 C CA . TRP A 1 82 ? -0.207 -4.329 -5.281 1.00 95.44 82 TRP A CA 1
ATOM 665 C C . TRP A 1 82 ? -0.767 -5.087 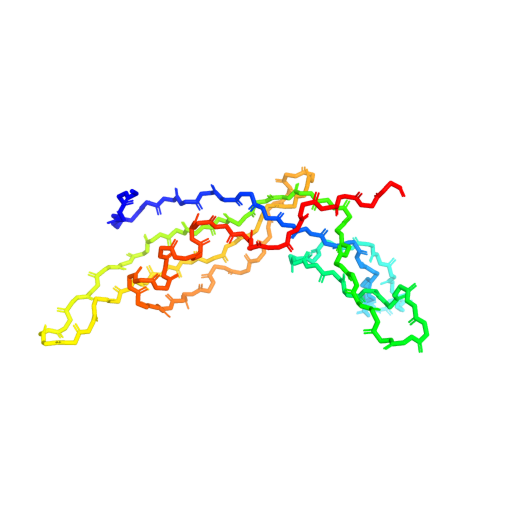-6.475 1.00 95.44 82 TRP A C 1
ATOM 667 O O . TRP A 1 82 ? -0.806 -6.314 -6.477 1.00 95.44 82 TRP A O 1
ATOM 677 N N . GLU A 1 83 ? -1.224 -4.343 -7.464 1.00 95.75 83 GLU A N 1
ATOM 678 C CA . GLU A 1 83 ? -1.625 -4.812 -8.784 1.00 95.75 83 GLU A CA 1
ATOM 679 C C . GLU A 1 83 ? -0.775 -4.002 -9.763 1.00 95.75 83 GLU A C 1
ATOM 681 O O . GLU A 1 83 ? -0.872 -2.774 -9.759 1.00 95.75 83 GLU A O 1
ATOM 686 N N . GLY A 1 84 ? 0.118 -4.659 -10.504 1.00 93.06 84 GLY A N 1
ATOM 687 C CA . GLY A 1 84 ? 0.975 -3.999 -11.490 1.00 93.06 84 GLY A CA 1
ATOM 688 C C . GLY A 1 84 ? 0.165 -3.410 -12.652 1.00 93.06 84 GLY A C 1
ATOM 689 O O . GLY A 1 84 ? -1.034 -3.696 -12.764 1.00 93.06 84 GLY A O 1
ATOM 690 N N . PRO A 1 85 ? 0.786 -2.600 -13.524 1.00 93.25 85 PRO A N 1
ATOM 691 C CA . PRO A 1 85 ? 0.127 -2.037 -14.708 1.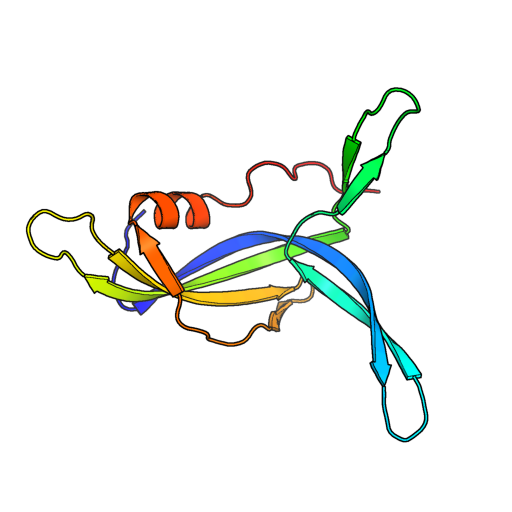00 93.25 85 PRO A CA 1
ATOM 692 C C . PRO A 1 85 ? -0.528 -3.083 -15.629 1.00 93.25 85 PRO A C 1
ATOM 694 O O . PRO A 1 85 ? -1.583 -2.843 -16.206 1.00 93.25 85 PRO A O 1
ATOM 697 N N . GLU A 1 86 ? 0.047 -4.278 -15.702 1.00 92.25 86 GLU A N 1
ATOM 698 C CA . GLU A 1 86 ? -0.448 -5.453 -16.427 1.00 92.25 86 GLU A CA 1
ATOM 699 C C . GLU A 1 86 ? -1.581 -6.206 -15.704 1.00 92.25 86 GLU A C 1
ATOM 701 O O . GLU A 1 86 ? -2.094 -7.202 -16.211 1.00 92.25 86 GLU A O 1
ATOM 706 N N . GLY A 1 87 ? -1.974 -5.772 -14.503 1.00 89.56 87 GLY A N 1
ATOM 707 C CA . GLY A 1 87 ? -3.036 -6.393 -13.708 1.00 89.56 87 GLY A CA 1
ATOM 708 C C . GLY A 1 87 ? -2.589 -7.567 -12.829 1.00 89.56 87 GLY A C 1
ATOM 709 O O . GLY A 1 87 ? -3.411 -8.146 -12.111 1.00 89.56 87 GLY A O 1
ATOM 710 N N . VAL A 1 88 ? -1.300 -7.923 -12.834 1.00 91.62 88 VAL A N 1
ATOM 711 C CA . VAL A 1 88 ? -0.760 -9.000 -11.992 1.00 91.62 88 VAL A CA 1
ATOM 712 C C . VAL A 1 88 ? -0.652 -8.528 -10.545 1.0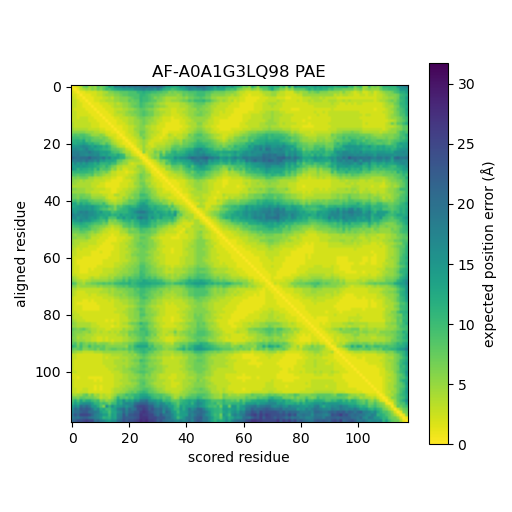0 91.62 88 VAL A C 1
ATOM 714 O O . VAL A 1 88 ? -0.085 -7.478 -10.243 1.00 91.62 88 VAL A O 1
ATOM 717 N N . LYS A 1 89 ? -1.206 -9.315 -9.618 1.00 92.88 89 LYS A N 1
ATOM 718 C CA . LYS A 1 89 ? -1.171 -9.002 -8.186 1.00 92.88 89 LYS A CA 1
ATOM 719 C C . LYS A 1 89 ? 0.092 -9.535 -7.530 1.00 92.88 89 LYS A C 1
A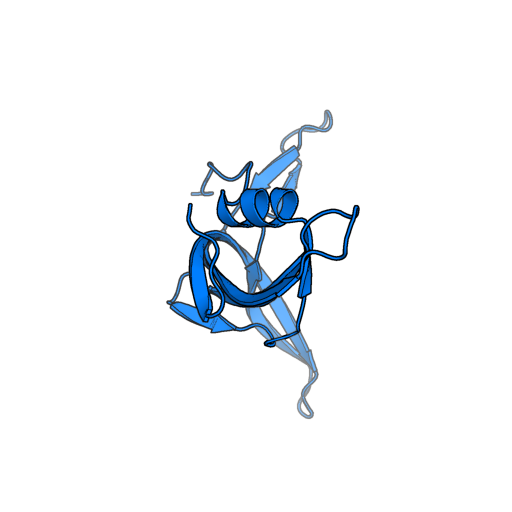TOM 721 O O . LYS A 1 89 ? 0.459 -10.688 -7.732 1.00 92.88 89 LYS A O 1
ATOM 726 N N . PHE A 1 90 ? 0.690 -8.730 -6.662 1.00 91.88 90 PHE A N 1
ATOM 727 C CA . PHE A 1 90 ? 1.876 -9.106 -5.905 1.00 91.88 90 PHE A CA 1
ATOM 728 C C . PHE A 1 90 ? 1.937 -8.424 -4.532 1.00 91.88 90 PHE A 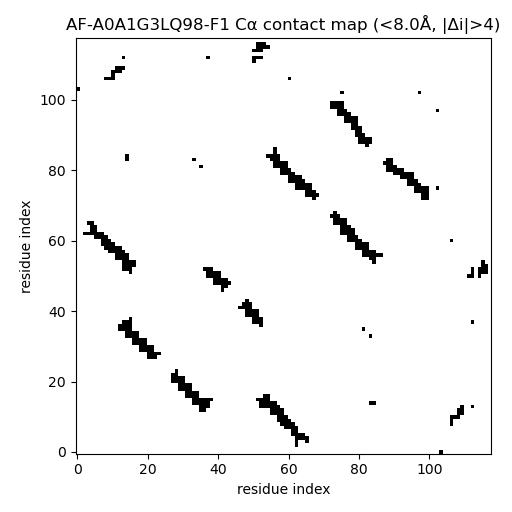C 1
ATOM 730 O O . PHE A 1 90 ? 1.110 -7.586 -4.165 1.00 91.88 90 PHE A O 1
ATOM 737 N N . GLY A 1 91 ? 2.935 -8.814 -3.739 1.00 86.62 91 GLY A N 1
ATOM 738 C CA . GLY A 1 91 ? 3.106 -8.365 -2.361 1.00 86.62 91 GLY A CA 1
ATOM 739 C C . GLY A 1 91 ? 2.484 -9.325 -1.346 1.00 86.62 91 GLY A C 1
ATOM 740 O O . GLY A 1 91 ? 1.364 -9.819 -1.498 1.00 86.62 91 GLY A O 1
ATOM 741 N N . LYS A 1 92 ? 3.242 -9.599 -0.281 1.00 85.88 92 LYS A N 1
ATOM 742 C CA . LYS A 1 92 ? 2.812 -10.474 0.816 1.00 85.88 92 LYS A CA 1
ATOM 743 C C . LYS A 1 92 ? 1.679 -9.804 1.595 1.00 85.88 92 LYS A C 1
ATOM 745 O O . LYS A 1 92 ? 1.762 -8.615 1.890 1.00 85.88 92 LYS A O 1
ATOM 750 N N . GLY A 1 93 ? 0.676 -10.577 2.013 1.00 87.69 93 GLY A N 1
ATOM 751 C CA . GLY A 1 93 ? -0.440 -10.124 2.856 1.00 87.69 93 GLY A CA 1
ATOM 752 C C . GLY A 1 93 ? -0.044 -9.823 4.307 1.00 87.69 93 GLY A C 1
ATOM 753 O O . GLY A 1 93 ? -0.706 -10.279 5.233 1.00 87.69 93 GLY A O 1
ATOM 754 N N . LYS A 1 94 ? 1.059 -9.098 4.524 1.00 94.81 94 LYS A N 1
ATOM 755 C CA . LYS A 1 94 ? 1.522 -8.717 5.858 1.00 94.81 94 LYS A CA 1
ATOM 756 C C . LYS A 1 94 ? 0.493 -7.794 6.508 1.00 94.81 94 LYS A C 1
ATOM 758 O O . LYS A 1 94 ? -0.008 -6.865 5.873 1.00 94.81 94 LYS A O 1
ATOM 763 N N . LEU A 1 95 ? 0.215 -8.036 7.787 1.00 97.31 95 LEU A N 1
ATOM 764 C CA . LEU A 1 95 ? -0.629 -7.156 8.581 1.00 97.31 95 LEU A CA 1
ATOM 765 C C . LEU A 1 95 ? 0.119 -5.854 8.895 1.00 97.31 95 LEU A C 1
ATOM 767 O O . LEU A 1 95 ? 1.244 -5.860 9.399 1.00 97.31 95 LEU A O 1
ATOM 771 N N . HIS A 1 96 ? -0.530 -4.736 8.607 1.00 97.12 96 HIS A N 1
ATOM 772 C CA . HIS A 1 96 ? -0.102 -3.386 8.933 1.00 97.12 96 HIS A CA 1
ATOM 773 C C . HIS A 1 96 ? -1.066 -2.767 9.943 1.00 97.12 96 HIS A C 1
ATOM 775 O O . HIS A 1 96 ? -2.243 -3.117 9.991 1.00 97.12 96 HI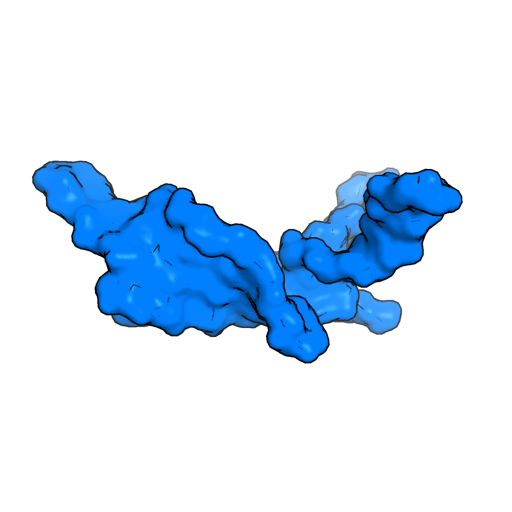S A O 1
ATOM 781 N N . ILE A 1 97 ? -0.569 -1.808 10.725 1.00 97.56 97 ILE A N 1
ATOM 782 C CA . ILE A 1 97 ? -1.366 -1.019 11.664 1.00 97.56 97 ILE A CA 1
ATOM 783 C C . ILE A 1 97 ? -1.044 0.463 11.494 1.00 97.56 97 ILE A C 1
ATOM 785 O O . ILE A 1 97 ? 0.117 0.849 11.359 1.00 97.56 97 ILE A O 1
ATOM 789 N N . THR A 1 98 ? -2.067 1.314 11.503 1.00 97.38 98 THR A N 1
ATOM 790 C CA . THR A 1 98 ? -1.882 2.771 11.468 1.00 97.38 98 THR A CA 1
ATOM 791 C C . THR A 1 98 ? -3.047 3.524 12.120 1.00 97.38 98 THR A C 1
ATOM 793 O O . THR A 1 98 ? -4.004 2.910 12.585 1.00 97.38 98 THR A O 1
ATOM 796 N N . THR A 1 99 ? -2.973 4.856 12.226 1.00 97.06 99 THR A N 1
ATOM 797 C CA . THR A 1 99 ? -4.119 5.683 12.656 1.00 97.06 99 THR A CA 1
ATOM 798 C C . THR A 1 99 ? -5.164 5.798 11.552 1.00 97.06 99 THR A C 1
ATOM 800 O O . THR A 1 99 ? -4.826 5.793 10.372 1.00 97.06 99 THR A O 1
ATOM 803 N N . GLU A 1 100 ? -6.427 6.031 11.914 1.00 95.69 100 GLU A N 1
ATOM 804 C CA . GLU A 1 100 ? -7.480 6.333 10.929 1.00 95.69 100 GLU A CA 1
ATOM 805 C C . GLU A 1 100 ? -7.097 7.495 9.989 1.00 95.69 100 GLU A C 1
ATOM 807 O O . GLU A 1 100 ? -7.313 7.417 8.783 1.00 95.69 100 GLU A O 1
ATOM 812 N N . GLN A 1 101 ? -6.476 8.559 10.512 1.00 94.81 101 GLN A N 1
ATOM 813 C CA . GLN A 1 101 ? -6.057 9.708 9.702 1.00 94.81 101 GLN A CA 1
ATOM 814 C C . GLN A 1 101 ? -4.969 9.338 8.684 1.00 94.81 101 GLN A C 1
ATOM 816 O O . GLN A 1 101 ? -5.020 9.779 7.538 1.00 94.81 101 GLN A O 1
ATOM 821 N N . HIS A 1 102 ? -3.984 8.530 9.081 1.00 95.06 102 HIS A N 1
ATOM 822 C CA . HIS A 1 102 ? -2.951 8.071 8.158 1.00 95.06 102 HIS A CA 1
ATOM 823 C C . HIS A 1 102 ? -3.536 7.086 7.138 1.00 95.06 102 HIS A C 1
ATOM 825 O O . HIS A 1 102 ? -3.241 7.207 5.955 1.00 95.06 102 HIS A O 1
ATOM 831 N N . PHE A 1 103 ? -4.442 6.194 7.543 1.00 96.25 103 PHE A N 1
ATOM 832 C CA . PHE A 1 103 ? -5.134 5.310 6.605 1.00 96.25 103 PHE A CA 1
ATOM 833 C C . PHE A 1 103 ? -5.921 6.094 5.545 1.00 96.25 103 PHE A C 1
ATOM 835 O O . PHE A 1 103 ? -5.815 5.801 4.358 1.00 96.25 103 PHE A O 1
ATOM 842 N N . LYS A 1 104 ? -6.635 7.154 5.945 1.00 94.88 104 LYS A N 1
ATOM 843 C CA . LYS A 1 104 ? -7.319 8.057 5.002 1.00 94.88 104 LYS A CA 1
ATOM 844 C C . LYS A 1 104 ? -6.355 8.690 3.997 1.00 94.88 104 LYS A C 1
ATOM 846 O O . LYS A 1 104 ? -6.702 8.788 2.829 1.00 94.88 104 LYS A O 1
ATOM 851 N N . ARG A 1 105 ? -5.144 9.073 4.423 1.00 92.94 105 ARG A N 1
ATOM 852 C CA . ARG A 1 105 ? -4.102 9.579 3.511 1.00 92.94 105 ARG A CA 1
ATOM 853 C C . ARG A 1 105 ? -3.598 8.512 2.542 1.00 92.94 105 ARG A C 1
ATOM 855 O O . ARG A 1 105 ? -3.375 8.831 1.388 1.00 92.94 105 ARG A O 1
ATOM 862 N N . LEU A 1 106 ? -3.455 7.263 2.985 1.00 92.44 106 LEU A N 1
ATOM 863 C CA . LEU A 1 106 ? -3.076 6.163 2.092 1.00 92.44 106 LEU A CA 1
ATOM 864 C C . LEU A 1 106 ? -4.138 5.921 1.017 1.00 92.44 106 LEU A C 1
ATOM 866 O O . LEU A 1 106 ? -3.797 5.722 -0.143 1.00 92.44 106 LEU A O 1
ATOM 870 N N . VAL A 1 107 ? -5.420 5.963 1.392 1.00 93.69 107 VAL A N 1
ATOM 871 C CA . VAL A 1 107 ? -6.514 5.771 0.429 1.00 93.69 107 VAL A CA 1
ATOM 872 C C . VAL A 1 107 ? -6.725 6.992 -0.473 1.00 93.69 107 VAL A C 1
ATOM 874 O O . VAL A 1 107 ? -7.244 6.853 -1.573 1.00 93.69 107 VAL A O 1
ATOM 877 N N . ALA A 1 108 ? -6.291 8.180 -0.053 1.00 90.75 108 ALA A N 1
ATOM 878 C CA . ALA A 1 108 ? -6.314 9.364 -0.909 1.00 90.75 108 ALA A CA 1
ATOM 879 C C . ALA A 1 108 ? -5.369 9.251 -2.124 1.00 90.75 108 ALA A C 1
ATOM 881 O O . ALA A 1 108 ? -5.527 10.018 -3.066 1.00 90.75 108 ALA A O 1
ATOM 882 N N . GLY A 1 109 ? -4.434 8.294 -2.124 1.00 85.06 109 GLY A N 1
ATOM 883 C CA . GLY A 1 109 ? -3.536 8.035 -3.248 1.00 85.06 109 GLY A CA 1
ATOM 884 C C . GLY A 1 109 ? -2.151 8.638 -3.091 1.00 85.06 109 GLY A C 1
ATOM 885 O O . GLY A 1 109 ? -1.783 9.182 -2.046 1.00 85.06 109 GLY A O 1
ATOM 886 N N . TYR A 1 110 ? -1.342 8.452 -4.132 1.00 81.38 110 TYR A N 1
ATOM 887 C CA . TYR A 1 110 ? 0.013 8.980 -4.175 1.00 81.38 110 TYR A CA 1
ATOM 888 C C . TYR A 1 110 ? -0.023 10.477 -4.485 1.00 81.38 110 TYR A C 1
ATOM 890 O O . TYR A 1 110 ? -0.775 10.921 -5.344 1.00 81.38 110 TYR A O 1
ATOM 898 N N . ARG A 1 111 ? 0.762 11.264 -3.747 1.00 70.38 111 ARG A N 1
ATOM 899 C CA . ARG A 1 111 ? 0.594 12.723 -3.694 1.00 70.38 111 ARG A CA 1
ATOM 900 C C . ARG A 1 111 ? 1.210 13.477 -4.882 1.00 70.38 111 ARG A C 1
ATOM 902 O O . ARG A 1 111 ? 0.762 14.582 -5.149 1.00 70.38 111 ARG A O 1
ATOM 909 N N . TYR A 1 112 ? 2.230 12.916 -5.535 1.00 65.12 112 TYR A N 1
ATOM 910 C CA . TYR A 1 112 ? 3.061 13.617 -6.524 1.00 65.12 112 TYR A CA 1
ATOM 911 C C . TYR A 1 112 ? 3.517 12.650 -7.624 1.00 65.12 112 TYR A C 1
ATOM 913 O O . TYR A 1 112 ? 4.552 12.009 -7.467 1.00 65.12 112 TYR A O 1
ATOM 921 N N . TRP A 1 113 ? 2.719 12.447 -8.673 1.00 65.56 113 TRP A N 1
ATOM 922 C CA . TRP A 1 113 ? 3.104 11.524 -9.754 1.00 65.56 113 TRP A CA 1
ATOM 923 C C . TRP A 1 113 ? 2.574 11.904 -11.144 1.00 65.56 113 TRP A C 1
ATOM 925 O O . TRP A 1 113 ? 2.699 11.094 -12.050 1.00 65.56 113 TRP A O 1
ATOM 935 N N . ASP A 1 114 ? 1.994 13.093 -11.334 1.00 56.94 114 ASP A N 1
ATOM 936 C CA . ASP A 1 114 ? 1.208 13.445 -12.532 1.00 56.94 114 ASP A CA 1
ATOM 937 C C . ASP A 1 114 ? 1.980 13.476 -13.875 1.00 56.94 114 ASP A C 1
ATOM 939 O O . ASP A 1 114 ? 1.378 13.765 -14.907 1.00 56.94 114 ASP A O 1
ATOM 943 N N . GLU A 1 115 ? 3.262 13.105 -13.914 1.00 55.03 115 GLU A N 1
ATOM 944 C CA . GLU A 1 115 ? 4.066 13.068 -15.138 1.00 55.03 115 GLU A CA 1
ATOM 945 C C . GLU A 1 115 ? 4.441 11.624 -15.513 1.00 55.03 115 GLU A C 1
ATOM 947 O O . GLU A 1 115 ? 5.242 10.959 -14.853 1.00 55.03 115 GLU A O 1
ATOM 952 N N . ILE A 1 116 ? 3.814 11.112 -16.578 1.00 54.53 116 ILE A N 1
ATOM 953 C CA . ILE A 1 116 ? 4.237 9.878 -17.254 1.00 54.53 116 ILE A CA 1
ATOM 954 C C . ILE A 1 116 ? 5.410 10.257 -18.157 1.00 54.53 116 ILE A C 1
ATOM 956 O O . ILE A 1 116 ? 5.273 11.171 -18.966 1.00 54.53 116 ILE A O 1
ATOM 960 N N . ALA A 1 117 ? 6.539 9.562 -18.038 1.00 49.38 117 ALA A N 1
ATOM 961 C CA . ALA A 1 117 ? 7.634 9.730 -18.984 1.00 49.38 117 ALA A CA 1
ATOM 962 C C . ALA A 1 117 ? 7.245 9.120 -20.342 1.00 49.38 117 ALA A C 1
ATOM 964 O O . ALA A 1 117 ? 6.974 7.919 -20.404 1.00 49.38 117 ALA A O 1
ATOM 965 N N . GLU A 1 118 ? 7.186 9.949 -21.391 1.00 36.56 118 GLU A N 1
ATOM 966 C CA . GLU A 1 118 ? 7.106 9.509 -22.798 1.00 36.56 118 GLU A CA 1
ATOM 967 C C . GLU A 1 118 ? 8.414 8.867 -23.281 1.00 36.56 118 GLU A C 1
ATOM 969 O O . GLU A 1 118 ? 9.507 9.332 -22.872 1.00 36.56 118 GLU A O 1
#

Sequence (118 aa):
MKIEIGSIHSIEYPFVLEDYTLCEDEGPFTCKTWRPGVRYEQVDNFGGVDTKIDGKGKMRLTVVDIHKPGKFPKRIFFTRQWEGPEGVKFGKGKLHITTEQHFKRLVAGYRYWDEIAE

pLDDT: mean 89.21, std 10.52, range [36.56, 98.31]